Protein AF-A0A939H8Y7-F1 (afdb_monomer_lite)

Foldseek 3Di:
DDDDFPDLVVDDWKKKWFQAPVRDIDIDTQDCVQDSDQVSRQVRRVVVNVVDVVPGHTAKMKIWGDDRVQQWIWIWIQGPVGQTEIEIEHDDPDDQPDWPQVPWDQDPSYIYIYGDDPDD

Radius of gyration: 15.48 Å; chains: 1; bounding box: 32×35×46 Å

Secondary structure (DSSP, 8-state):
--PPP--TTS-PPPEEEEEETTS-EEEEE--TTT-S-HHHHHHHHHHHHHHHHHHS-EEEEEEEEEETTTTEEEEEEEETT---EEEEEEPPSS--S-B-GGG-EEETTEEE-PBP----

pLDDT: mean 70.95, std 14.92, range [36.0, 91.38]

Structure (mmCIF, N/CA/C/O backbone):
data_AF-A0A939H8Y7-F1
#
_entry.id   AF-A0A939H8Y7-F1
#
loop_
_atom_site.group_PDB
_atom_site.id
_atom_site.type_symbol
_atom_site.label_atom_id
_atom_site.label_alt_id
_atom_site.label_comp_id
_atom_site.label_asym_id
_atom_site.label_entity_id
_atom_site.label_seq_id
_atom_site.pdbx_PDB_ins_code
_atom_site.Cartn_x
_atom_site.Cartn_y
_atom_site.Cartn_z
_atom_site.occupancy
_atom_site.B_iso_or_equiv
_atom_site.auth_seq_id
_atom_site.auth_comp_id
_atom_site.auth_asym_id
_atom_site.auth_atom_id
_atom_site.pdbx_PDB_model_num
ATOM 1 N N . MET A 1 1 ? 8.560 -12.078 -26.092 1.00 41.47 1 MET A N 1
ATOM 2 C CA . MET A 1 1 ? 7.756 -11.252 -25.168 1.00 41.47 1 MET A CA 1
ATOM 3 C C . MET A 1 1 ? 8.710 -10.368 -24.385 1.00 41.47 1 MET A C 1
ATOM 5 O O . MET A 1 1 ? 9.455 -10.889 -23.566 1.00 41.47 1 MET A O 1
ATOM 9 N N . SER A 1 2 ? 8.772 -9.074 -24.694 1.00 36.00 2 SER A N 1
ATOM 10 C CA . SER A 1 2 ? 9.571 -8.111 -23.929 1.00 36.00 2 SER A CA 1
ATOM 11 C C . SER A 1 2 ? 8.816 -7.747 -22.649 1.00 36.00 2 SER A C 1
ATOM 13 O O . SER A 1 2 ? 7.744 -7.152 -22.726 1.00 36.00 2 SER A O 1
ATOM 15 N N . ARG A 1 3 ? 9.343 -8.128 -21.479 1.00 41.47 3 ARG A N 1
ATOM 16 C CA . ARG A 1 3 ? 8.872 -7.604 -20.188 1.00 41.47 3 ARG A CA 1
ATOM 17 C C . ARG A 1 3 ? 9.184 -6.105 -20.148 1.00 41.47 3 ARG A C 1
ATOM 19 O O . ARG A 1 3 ? 10.335 -5.737 -20.372 1.00 41.47 3 ARG A O 1
ATOM 26 N N . ILE A 1 4 ? 8.189 -5.253 -19.902 1.00 49.16 4 ILE A N 1
ATOM 27 C CA . ILE A 1 4 ? 8.450 -3.851 -19.556 1.00 49.16 4 ILE A CA 1
ATOM 28 C C . ILE A 1 4 ? 8.844 -3.825 -18.085 1.00 49.16 4 ILE A C 1
ATOM 30 O O . ILE A 1 4 ? 8.142 -4.399 -17.256 1.00 49.16 4 ILE A O 1
ATOM 34 N N . MET A 1 5 ? 9.976 -3.188 -17.788 1.00 53.19 5 MET A N 1
ATOM 35 C CA . MET A 1 5 ? 10.349 -2.887 -16.414 1.00 53.19 5 MET A CA 1
ATOM 36 C C . MET A 1 5 ? 9.689 -1.581 -15.988 1.00 53.19 5 MET A C 1
ATOM 38 O O . MET A 1 5 ? 9.676 -0.620 -16.762 1.00 53.19 5 MET A O 1
ATOM 42 N N . LEU A 1 6 ? 9.152 -1.532 -14.771 1.00 51.06 6 LEU A N 1
ATOM 43 C CA . LEU A 1 6 ? 8.843 -0.256 -14.140 1.00 51.06 6 LEU A CA 1
ATOM 44 C C . LEU A 1 6 ? 10.194 0.454 -13.966 1.00 51.06 6 LEU A C 1
ATOM 46 O O . LEU A 1 6 ? 11.056 -0.018 -13.235 1.00 51.06 6 LEU A O 1
ATOM 50 N N . GLN A 1 7 ? 10.424 1.519 -14.727 1.00 53.59 7 GLN A N 1
ATOM 51 C CA . GLN A 1 7 ? 11.658 2.298 -14.653 1.00 53.59 7 GLN A CA 1
ATOM 52 C C . GLN A 1 7 ? 11.452 3.445 -13.668 1.00 53.59 7 GLN A C 1
ATOM 54 O O . GLN A 1 7 ? 10.354 3.991 -13.616 1.00 53.59 7 GLN A O 1
ATOM 59 N N . GLU A 1 8 ? 12.496 3.850 -12.945 1.00 56.69 8 GLU A N 1
ATOM 60 C CA . GLU A 1 8 ? 12.449 4.967 -11.980 1.00 56.69 8 GLU A CA 1
ATOM 61 C C . GLU A 1 8 ? 11.879 6.267 -12.586 1.00 56.69 8 GLU A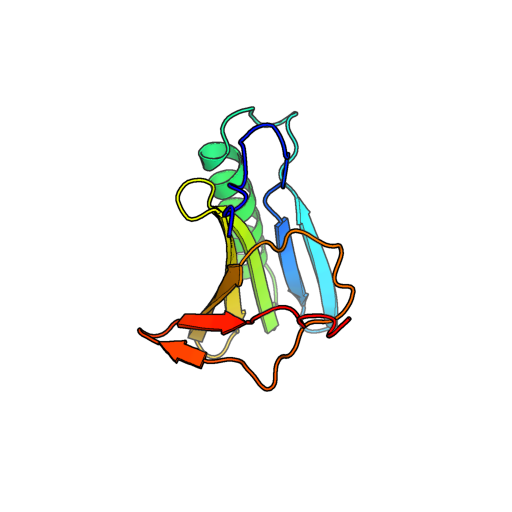 C 1
ATOM 63 O O . GLU A 1 8 ? 11.260 7.066 -11.892 1.00 56.69 8 GLU A O 1
ATOM 68 N N . ASN A 1 9 ? 12.006 6.441 -13.907 1.00 54.91 9 ASN A N 1
ATOM 69 C CA . ASN A 1 9 ? 11.488 7.591 -14.654 1.00 54.91 9 ASN A CA 1
ATOM 70 C C . ASN A 1 9 ? 9.955 7.573 -14.849 1.00 54.91 9 ASN A C 1
ATOM 72 O O . ASN A 1 9 ? 9.366 8.594 -15.206 1.00 54.91 9 ASN A O 1
ATOM 76 N N . ASN A 1 10 ? 9.299 6.425 -14.641 1.00 57.47 10 ASN A N 1
ATOM 77 C CA . ASN A 1 10 ? 7.844 6.288 -14.619 1.00 57.47 10 ASN A CA 1
ATOM 78 C C . ASN A 1 10 ? 7.369 6.522 -13.181 1.00 57.47 10 ASN A C 1
ATOM 80 O O . ASN A 1 10 ? 7.106 5.574 -12.445 1.00 57.47 10 ASN A O 1
ATOM 84 N N . TYR A 1 11 ? 7.312 7.791 -12.774 1.00 63.47 11 TYR A N 1
ATOM 85 C CA . TYR A 1 11 ? 7.016 8.185 -11.398 1.00 63.47 11 TYR A CA 1
ATOM 86 C C . TYR A 1 11 ? 5.636 7.695 -10.937 1.00 63.47 11 TYR A C 1
ATOM 88 O O . TYR A 1 11 ? 4.605 8.299 -11.237 1.00 63.47 11 TYR A O 1
ATOM 96 N N . VAL A 1 12 ? 5.626 6.614 -10.159 1.00 72.50 12 VAL A N 1
ATOM 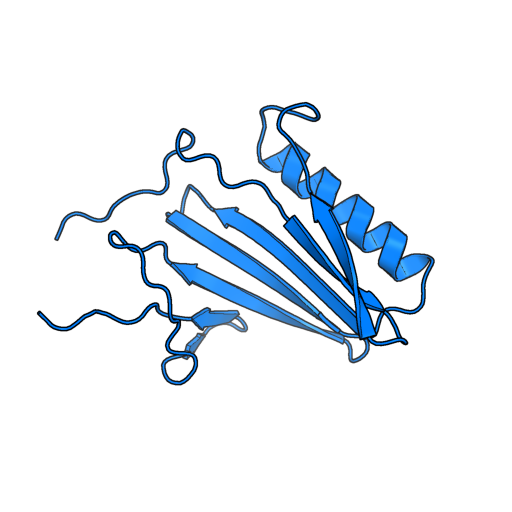97 C CA . VAL A 1 12 ? 4.477 6.188 -9.357 1.00 72.50 12 VAL A CA 1
ATOM 98 C C . VAL A 1 12 ? 4.743 6.643 -7.927 1.00 72.50 12 VAL A C 1
ATOM 100 O O . VAL A 1 12 ? 5.721 6.230 -7.308 1.00 72.50 12 VAL A O 1
ATOM 103 N N . LEU A 1 13 ? 3.899 7.526 -7.399 1.00 81.56 13 LEU A N 1
ATOM 104 C CA . LEU A 1 13 ? 4.050 8.018 -6.031 1.00 81.56 13 LEU A CA 1
ATOM 105 C C . LEU A 1 13 ? 3.418 7.036 -5.035 1.00 81.56 13 LEU A C 1
ATOM 107 O O . LEU A 1 13 ? 2.350 6.492 -5.330 1.00 81.56 13 LEU A O 1
ATOM 111 N N . PRO A 1 14 ? 4.026 6.822 -3.855 1.00 87.06 14 PRO A N 1
ATOM 112 C CA . PRO A 1 14 ? 3.375 6.102 -2.772 1.00 87.06 14 PRO A CA 1
ATOM 113 C C . PRO A 1 14 ? 2.094 6.816 -2.322 1.00 87.06 14 PRO A C 1
ATOM 115 O O . PRO A 1 14 ? 2.065 8.043 -2.177 1.00 87.06 14 PRO A O 1
ATOM 118 N N . ILE A 1 15 ? 1.035 6.043 -2.081 1.00 89.94 15 ILE A N 1
ATOM 119 C CA . ILE A 1 15 ? -0.280 6.541 -1.663 1.00 89.94 15 ILE A CA 1
ATOM 120 C C . ILE A 1 15 ? -0.792 5.694 -0.501 1.00 89.94 15 ILE A C 1
ATOM 122 O O . ILE A 1 15 ? -0.797 4.469 -0.565 1.00 89.94 15 ILE A O 1
ATOM 126 N N . GLY A 1 16 ? -1.272 6.356 0.543 1.00 89.75 16 GLY A N 1
ATOM 127 C CA . GLY A 1 16 ? -2.050 5.788 1.630 1.00 89.75 16 GLY A CA 1
ATOM 128 C C . GLY A 1 16 ? -3.520 6.172 1.484 1.00 89.75 16 GLY A C 1
ATOM 129 O O . GLY A 1 16 ? -3.837 7.337 1.250 1.00 89.75 16 GLY A O 1
ATOM 130 N N . LEU A 1 17 ? -4.422 5.212 1.639 1.00 91.38 17 LEU A N 1
ATOM 131 C CA . LEU A 1 17 ? -5.866 5.413 1.700 1.00 91.38 17 LEU A CA 1
ATOM 132 C C . LEU A 1 17 ? -6.367 4.901 3.043 1.00 91.38 17 LEU A C 1
ATOM 134 O O . LEU A 1 17 ? -5.991 3.814 3.467 1.00 91.38 17 LEU A O 1
ATOM 138 N N . LEU A 1 18 ? -7.231 5.656 3.706 1.00 89.25 18 LEU A N 1
ATOM 139 C CA . LEU A 1 18 ? -7.869 5.235 4.945 1.00 89.25 18 LEU A CA 1
ATOM 140 C C . LEU A 1 18 ? -9.377 5.423 4.839 1.00 89.25 18 LEU A C 1
ATOM 142 O O . LEU A 1 18 ? -9.834 6.406 4.263 1.00 89.25 18 LEU A O 1
ATOM 146 N N . ILE A 1 19 ? -10.143 4.504 5.423 1.00 89.56 19 ILE A N 1
ATOM 147 C CA . ILE A 1 19 ? -11.599 4.618 5.545 1.00 89.56 19 ILE A CA 1
ATOM 148 C C . ILE A 1 19 ? -11.933 4.733 7.026 1.00 89.56 19 ILE A C 1
ATOM 150 O O . ILE A 1 19 ? -11.647 3.826 7.815 1.00 89.56 19 ILE A O 1
ATOM 154 N N . ASN A 1 20 ? -12.515 5.863 7.418 1.00 88.75 20 ASN A N 1
ATOM 155 C CA . ASN A 1 20 ? -12.889 6.100 8.805 1.00 88.75 20 ASN A CA 1
ATOM 156 C C . ASN A 1 20 ? -14.203 5.382 9.179 1.00 88.75 20 ASN A C 1
ATOM 158 O O . ASN A 1 20 ? -14.879 4.774 8.348 1.00 88.75 20 ASN A O 1
ATOM 162 N N . SER A 1 21 ? -14.586 5.451 10.453 1.00 85.62 21 SER A N 1
ATOM 163 C CA . SER A 1 21 ? -15.826 4.831 10.945 1.00 85.62 21 SER A CA 1
ATOM 164 C C . SER A 1 21 ? -17.123 5.366 10.310 1.00 85.62 21 SER A C 1
ATOM 166 O O . SER A 1 21 ? -18.131 4.659 10.310 1.00 85.62 21 SER A O 1
ATOM 168 N N . GLU A 1 22 ? -17.078 6.548 9.698 1.00 90.12 22 GLU A N 1
ATOM 169 C CA . GLU A 1 22 ? -18.178 7.207 8.982 1.00 90.12 22 GLU A CA 1
ATOM 170 C C . GLU A 1 22 ? -18.136 6.950 7.462 1.00 90.12 22 GLU A C 1
ATOM 172 O O . GLU A 1 22 ? -18.818 7.631 6.700 1.00 90.12 22 GLU A O 1
ATOM 177 N N . ASP A 1 23 ? -17.315 5.994 7.009 1.00 85.25 23 ASP A N 1
ATOM 178 C CA . ASP A 1 23 ? -17.112 5.641 5.595 1.00 85.25 23 ASP A CA 1
ATOM 179 C C . ASP A 1 23 ? -16.513 6.772 4.738 1.00 85.25 23 ASP A C 1
ATOM 181 O O . ASP A 1 23 ? -16.572 6.756 3.507 1.00 85.25 23 ASP A O 1
ATOM 185 N N . LYS A 1 24 ? -15.866 7.748 5.382 1.00 89.19 24 LYS A N 1
ATOM 186 C CA . LYS A 1 24 ? -15.122 8.809 4.705 1.00 89.19 24 LYS A CA 1
ATOM 187 C C . LYS A 1 24 ? -13.710 8.340 4.368 1.00 89.19 24 LYS A C 1
ATOM 189 O O . LYS A 1 24 ? -13.000 7.803 5.221 1.00 89.19 24 LYS A O 1
ATOM 194 N N . VAL A 1 25 ? -13.301 8.618 3.132 1.00 89.06 25 VAL A N 1
ATOM 195 C CA . VAL A 1 25 ? -11.949 8.347 2.638 1.00 89.06 25 VAL A CA 1
ATOM 196 C C . VAL A 1 25 ? -11.010 9.498 2.990 1.00 89.06 25 VAL A C 1
ATOM 198 O O . VAL A 1 25 ? -11.301 10.663 2.709 1.00 89.06 25 VAL A O 1
ATOM 201 N N . GLU A 1 26 ? -9.859 9.159 3.556 1.00 89.81 26 GLU A N 1
ATOM 202 C CA . GLU A 1 26 ? -8.714 10.048 3.720 1.00 89.81 26 GLU A CA 1
ATOM 203 C C . GLU A 1 26 ? -7.532 9.538 2.901 1.00 89.81 26 GLU A C 1
ATOM 205 O O . GLU A 1 26 ? -7.337 8.332 2.759 1.00 89.81 26 GLU A O 1
ATOM 210 N N . ILE A 1 27 ? -6.745 10.466 2.358 1.00 88.62 27 ILE A N 1
ATOM 211 C CA . ILE A 1 27 ? -5.627 10.154 1.469 1.00 88.62 27 ILE A CA 1
ATOM 212 C C . ILE A 1 27 ? -4.353 10.774 2.043 1.00 88.62 27 ILE A C 1
ATOM 214 O O . ILE A 1 27 ? -4.344 11.943 2.427 1.00 88.62 27 ILE A O 1
ATOM 218 N N . VAL A 1 28 ? -3.281 9.988 2.080 1.00 87.94 28 VAL A N 1
ATOM 219 C CA . VAL A 1 28 ? -1.914 10.421 2.380 1.00 87.94 28 VAL A CA 1
ATOM 220 C C . VAL A 1 28 ? -1.095 10.199 1.115 1.00 87.94 28 VAL A C 1
ATOM 222 O O . VAL A 1 28 ? -1.021 9.079 0.628 1.00 87.94 28 VAL A O 1
ATOM 225 N N . ILE A 1 29 ? -0.504 11.244 0.545 1.00 85.94 29 ILE A N 1
ATOM 226 C CA . ILE A 1 29 ? 0.311 11.137 -0.674 1.00 85.94 29 ILE A CA 1
ATOM 227 C C . ILE A 1 29 ? 1.686 11.699 -0.352 1.00 85.94 29 ILE A C 1
ATOM 229 O O . ILE A 1 29 ? 1.773 12.798 0.194 1.00 85.94 29 ILE A O 1
ATOM 233 N N . ALA A 1 30 ? 2.745 10.976 -0.711 1.00 83.00 30 ALA A N 1
ATOM 234 C CA . ALA A 1 30 ? 4.087 11.539 -0.701 1.00 83.00 30 ALA A CA 1
ATOM 235 C C . ALA A 1 30 ? 4.413 12.113 -2.085 1.00 83.00 30 ALA A C 1
ATOM 237 O O . ALA A 1 30 ? 4.250 11.435 -3.098 1.00 83.00 30 ALA A O 1
ATOM 238 N N . THR A 1 31 ? 4.845 13.371 -2.135 1.00 79.38 31 THR A N 1
ATOM 239 C CA . THR A 1 31 ? 5.233 14.062 -3.373 1.00 79.38 31 THR A CA 1
ATOM 240 C C . THR A 1 31 ? 6.752 14.196 -3.455 1.00 79.38 31 THR A C 1
ATOM 242 O O . THR A 1 31 ? 7.447 14.110 -2.446 1.00 79.38 31 THR A O 1
ATOM 245 N N . LEU A 1 32 ? 7.273 14.475 -4.653 1.00 75.44 32 LEU A N 1
ATOM 246 C CA . LEU A 1 32 ? 8.708 14.714 -4.875 1.00 75.44 32 LEU A CA 1
ATOM 247 C C . LEU A 1 32 ? 9.253 15.957 -4.147 1.00 75.44 32 LEU A C 1
ATOM 249 O O . LEU A 1 32 ? 10.460 16.159 -4.099 1.00 75.44 32 LEU A O 1
ATOM 253 N N . GLU A 1 33 ? 8.384 16.793 -3.570 1.00 76.69 33 GLU A N 1
ATOM 254 C CA . GLU A 1 33 ? 8.799 17.900 -2.698 1.00 76.69 33 GLU A CA 1
ATOM 255 C C . GLU A 1 33 ? 9.353 17.400 -1.354 1.00 76.69 33 GLU A C 1
ATOM 257 O O . GLU A 1 33 ? 10.065 18.134 -0.673 1.00 76.69 33 GLU A O 1
ATOM 262 N N . ILE A 1 34 ? 9.027 16.160 -0.973 1.00 76.56 34 ILE A N 1
ATOM 263 C CA . ILE A 1 34 ? 9.476 15.524 0.270 1.00 76.56 34 ILE A CA 1
ATOM 264 C C . ILE A 1 34 ? 10.855 14.891 0.076 1.00 76.56 34 ILE A C 1
ATOM 266 O O . ILE A 1 34 ? 11.732 15.070 0.917 1.00 76.56 34 ILE A O 1
ATOM 270 N N . SER A 1 35 ? 11.031 14.134 -1.009 1.00 79.50 35 SER A N 1
ATOM 271 C CA . SER A 1 35 ? 12.275 13.444 -1.356 1.00 79.50 35 SER A CA 1
ATOM 272 C C . SER A 1 35 ? 12.237 12.953 -2.807 1.00 79.50 35 SER A C 1
ATOM 274 O O . SER A 1 35 ? 11.164 12.709 -3.362 1.00 79.50 35 SER A O 1
ATOM 276 N N . ASP A 1 36 ? 13.406 12.767 -3.414 1.00 78.50 36 ASP A N 1
ATOM 277 C CA . ASP A 1 36 ? 13.576 12.044 -4.677 1.00 78.50 36 ASP A CA 1
ATOM 278 C C . ASP A 1 36 ? 13.793 10.531 -4.472 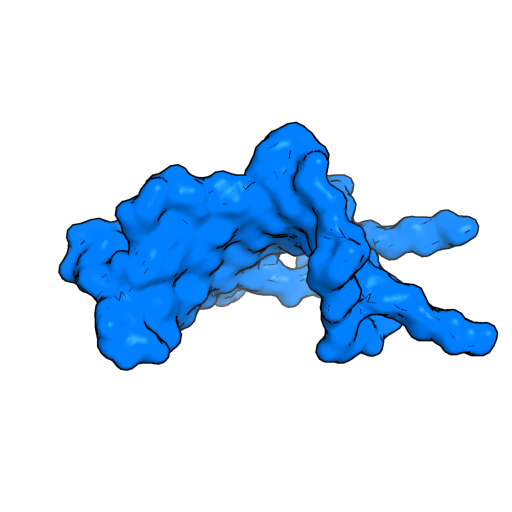1.00 78.50 36 ASP A C 1
ATOM 280 O O . ASP A 1 36 ? 13.717 9.758 -5.428 1.00 78.50 36 ASP A O 1
ATOM 284 N N . GLN A 1 37 ? 13.997 10.084 -3.230 1.00 82.75 37 GLN A N 1
ATOM 285 C CA . GLN A 1 37 ? 14.195 8.680 -2.886 1.00 82.75 37 GLN A CA 1
ATOM 286 C C . GLN A 1 37 ? 12.868 7.996 -2.563 1.00 82.75 37 GLN A C 1
ATOM 288 O O . GLN A 1 37 ? 12.191 8.323 -1.586 1.00 82.75 37 GLN A O 1
ATOM 293 N N . ILE A 1 38 ? 12.527 6.958 -3.332 1.00 81.56 38 ILE A N 1
ATOM 294 C CA . ILE A 1 38 ? 11.264 6.230 -3.155 1.00 81.56 38 ILE A CA 1
ATOM 295 C C . ILE A 1 38 ? 11.093 5.665 -1.741 1.00 81.56 38 ILE A C 1
ATOM 297 O O . ILE A 1 38 ? 9.995 5.717 -1.194 1.00 81.56 38 ILE A O 1
ATOM 301 N N . GLN A 1 39 ? 12.173 5.188 -1.115 1.00 82.88 39 GLN A N 1
ATOM 302 C CA . GLN A 1 39 ? 12.122 4.640 0.240 1.00 82.88 39 GLN A CA 1
ATOM 303 C C . GLN A 1 39 ? 11.712 5.698 1.272 1.00 82.88 39 GLN A C 1
ATOM 305 O O . GLN A 1 39 ? 10.948 5.404 2.189 1.00 82.88 39 GLN A O 1
ATOM 310 N N . GLU A 1 40 ? 12.180 6.936 1.120 1.00 84.75 40 GLU A N 1
ATOM 311 C CA . GLU A 1 40 ? 11.810 8.036 2.013 1.00 84.75 40 GLU A CA 1
ATOM 312 C C . GLU A 1 40 ? 10.346 8.443 1.809 1.00 84.75 40 GLU A C 1
ATOM 314 O O . GLU A 1 40 ? 9.626 8.667 2.783 1.00 84.75 40 GLU A O 1
ATOM 319 N N . LEU A 1 41 ? 9.869 8.441 0.560 1.00 85.88 41 LEU A N 1
ATOM 320 C CA . LEU A 1 41 ? 8.459 8.677 0.233 1.00 85.88 41 LEU A CA 1
ATOM 321 C C . LEU A 1 41 ? 7.543 7.585 0.810 1.00 85.88 41 LEU A C 1
ATOM 323 O O . LEU A 1 41 ? 6.494 7.889 1.379 1.00 85.88 41 LEU A O 1
ATOM 327 N N . VAL A 1 42 ? 7.949 6.317 0.708 1.00 85.81 42 VAL A N 1
ATOM 328 C CA . VAL A 1 42 ? 7.254 5.165 1.307 1.00 85.81 42 VAL A CA 1
ATOM 329 C C . VAL A 1 42 ? 7.183 5.328 2.825 1.00 85.81 42 VAL A C 1
ATOM 331 O O . VAL A 1 42 ? 6.092 5.272 3.392 1.00 85.81 42 VAL A O 1
ATOM 334 N N . ASN A 1 43 ? 8.311 5.616 3.479 1.00 85.94 43 ASN A N 1
ATOM 335 C CA . ASN A 1 43 ? 8.363 5.823 4.927 1.00 85.94 43 ASN A CA 1
ATOM 336 C C . ASN A 1 43 ? 7.469 6.991 5.375 1.00 85.94 43 ASN A C 1
ATOM 338 O O . ASN A 1 43 ? 6.819 6.906 6.420 1.00 85.94 43 ASN A O 1
ATOM 342 N N . HIS A 1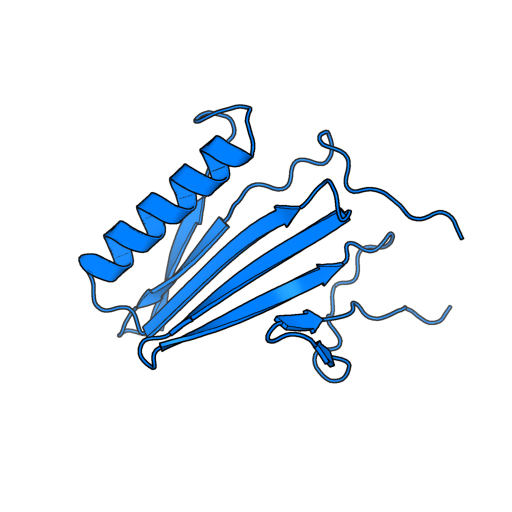 44 ? 7.403 8.069 4.585 1.00 87.62 44 HIS A N 1
ATOM 343 C CA . HIS A 1 44 ? 6.530 9.208 4.861 1.00 87.62 44 HIS A CA 1
ATOM 344 C C . HIS A 1 44 ? 5.051 8.801 4.853 1.00 87.62 44 HIS A C 1
ATOM 346 O O . HIS A 1 44 ? 4.331 9.075 5.815 1.00 87.62 44 HIS A O 1
ATOM 352 N N . VAL A 1 45 ? 4.602 8.099 3.804 1.00 87.75 45 VAL A N 1
ATOM 353 C CA . VAL A 1 45 ? 3.217 7.609 3.725 1.00 87.75 45 VAL A CA 1
ATOM 354 C C . VAL A 1 45 ? 2.914 6.642 4.862 1.00 87.75 45 VAL A C 1
ATOM 356 O O . VAL A 1 45 ? 1.888 6.791 5.522 1.00 87.75 45 VAL A O 1
ATOM 359 N N . GLN A 1 46 ? 3.810 5.691 5.133 1.00 87.38 46 GLN A N 1
ATOM 360 C CA . GLN A 1 46 ? 3.632 4.718 6.208 1.00 87.38 46 GLN A CA 1
ATOM 361 C C . GLN A 1 46 ? 3.474 5.403 7.568 1.00 87.38 46 GLN A C 1
ATOM 363 O O . GLN A 1 46 ? 2.568 5.061 8.331 1.00 87.38 46 GLN A O 1
ATOM 368 N N . THR A 1 47 ? 4.316 6.396 7.857 1.00 86.19 47 THR A N 1
ATOM 369 C CA . THR A 1 47 ? 4.245 7.177 9.098 1.00 86.19 47 THR A CA 1
ATOM 370 C C . THR A 1 47 ? 2.912 7.918 9.191 1.00 86.19 47 THR A C 1
ATOM 372 O O . THR A 1 47 ? 2.198 7.755 10.178 1.00 86.19 47 THR A O 1
ATOM 375 N N . GLY A 1 48 ? 2.509 8.640 8.140 1.00 85.81 48 GLY A N 1
ATOM 376 C CA . GLY A 1 48 ? 1.251 9.393 8.135 1.00 85.81 48 GLY A CA 1
ATOM 377 C C . GLY A 1 48 ? 0.001 8.512 8.254 1.00 85.81 48 GLY A C 1
ATOM 378 O O . GLY A 1 48 ? -0.945 8.871 8.957 1.00 85.81 48 GLY A O 1
ATOM 379 N N . VAL A 1 49 ? -0.011 7.339 7.610 1.00 86.38 49 VAL A N 1
ATOM 380 C CA . VAL A 1 49 ? -1.091 6.347 7.763 1.00 86.38 49 VAL A CA 1
ATOM 381 C C . VAL A 1 49 ? -1.122 5.823 9.198 1.00 86.38 49 VAL A C 1
ATOM 383 O O . VAL A 1 49 ? -2.183 5.821 9.818 1.00 86.38 49 VAL A O 1
ATOM 386 N N . THR A 1 50 ? 0.032 5.444 9.752 1.00 84.06 50 THR A N 1
ATOM 387 C CA . THR A 1 50 ? 0.150 4.906 11.117 1.00 84.06 50 THR A CA 1
ATOM 388 C C . THR A 1 50 ? -0.319 5.914 12.164 1.00 84.06 50 THR A C 1
ATOM 390 O O . THR A 1 50 ? -1.100 5.575 13.051 1.00 84.06 50 THR A O 1
ATOM 393 N N . GLU A 1 51 ? 0.110 7.171 12.058 1.00 84.56 51 GLU A N 1
ATOM 394 C CA . GLU A 1 51 ? -0.313 8.244 12.961 1.00 84.56 51 GLU A CA 1
ATOM 395 C C . GLU A 1 51 ? -1.826 8.456 12.918 1.00 84.56 51 GLU A C 1
ATOM 397 O O . GLU A 1 51 ? -2.465 8.550 13.968 1.00 84.56 51 GLU A O 1
ATOM 402 N N . LYS A 1 52 ? -2.424 8.474 11.721 1.00 85.81 52 LYS A N 1
ATOM 403 C CA . LYS A 1 52 ? -3.878 8.592 11.564 1.00 85.81 52 LYS A CA 1
ATOM 404 C C . LYS A 1 52 ? -4.605 7.405 12.180 1.00 85.81 52 LYS A C 1
ATOM 406 O O . LYS A 1 52 ? -5.505 7.614 12.988 1.00 85.81 52 LYS A O 1
ATOM 411 N N . VAL A 1 53 ? -4.192 6.177 11.868 1.00 81.75 53 VAL A N 1
ATOM 412 C CA . VAL A 1 53 ? -4.784 4.961 12.449 1.00 81.75 53 VAL A CA 1
ATOM 413 C C . VAL A 1 53 ? -4.724 4.993 13.977 1.00 81.75 53 VAL A C 1
ATOM 415 O O . VAL A 1 53 ? -5.724 4.710 14.627 1.00 81.75 53 VAL A O 1
ATOM 418 N N . ASN A 1 54 ? -3.595 5.407 14.555 1.00 79.38 54 ASN A N 1
ATOM 419 C CA . ASN A 1 54 ? -3.411 5.452 16.007 1.00 79.38 54 ASN A CA 1
ATOM 420 C C . ASN A 1 54 ? -4.195 6.573 16.706 1.00 79.38 54 ASN A C 1
ATOM 422 O O . ASN A 1 54 ? -4.468 6.475 17.901 1.00 79.38 54 ASN A O 1
ATOM 426 N N . THR A 1 55 ? -4.520 7.657 15.998 1.00 81.94 55 THR A N 1
ATOM 427 C CA . THR A 1 55 ? -5.176 8.844 16.576 1.00 81.94 55 THR A CA 1
ATOM 428 C C . THR A 1 55 ? -6.663 8.951 16.240 1.00 81.94 55 THR A C 1
ATOM 430 O O . THR A 1 55 ? -7.368 9.750 16.858 1.00 81.94 55 THR A O 1
ATOM 433 N N . GLY A 1 56 ? -7.158 8.157 15.288 1.00 76.12 56 GLY A N 1
ATOM 434 C CA . GLY A 1 56 ? -8.537 8.191 14.809 1.00 76.12 56 GLY A CA 1
ATOM 435 C C . GLY A 1 56 ? -9.260 6.846 14.886 1.00 76.12 56 GLY A C 1
ATOM 436 O O . GLY A 1 56 ? -8.701 5.817 15.245 1.00 76.12 56 GLY A O 1
ATOM 437 N N . CYS A 1 57 ? -10.545 6.855 14.525 1.00 79.94 57 CYS A N 1
ATOM 438 C CA . CYS A 1 57 ? -11.352 5.641 14.377 1.00 79.94 57 CYS A CA 1
ATOM 439 C C . CYS A 1 57 ? -11.400 5.232 12.899 1.00 79.94 57 CYS A C 1
ATOM 441 O O . CYS A 1 57 ? -12.261 5.706 12.150 1.00 79.94 57 CYS A O 1
ATOM 443 N N . PHE A 1 58 ? -10.479 4.357 12.487 1.00 82.56 58 PHE A N 1
ATOM 444 C CA . PHE A 1 58 ? -10.392 3.828 11.124 1.00 82.56 58 PHE A CA 1
ATOM 445 C C . PHE A 1 58 ? -10.831 2.362 11.052 1.00 82.56 58 PHE A C 1
ATOM 447 O O . PHE A 1 58 ? -10.501 1.559 11.920 1.00 82.56 58 PHE A O 1
ATOM 454 N N . LYS A 1 59 ? -11.608 2.025 10.015 1.00 82.19 59 LYS A N 1
ATOM 455 C CA . LYS A 1 59 ? -12.085 0.660 9.733 1.00 82.19 59 LYS A CA 1
ATOM 456 C C . LYS A 1 59 ? -11.051 -0.134 8.933 1.00 82.19 59 LYS A C 1
ATOM 458 O O . LYS A 1 59 ? -10.887 -1.334 9.152 1.00 82.19 59 LYS A O 1
ATOM 463 N N . ALA A 1 60 ? -10.385 0.546 8.002 1.00 83.62 60 ALA A N 1
ATOM 464 C CA . ALA A 1 60 ? -9.395 -0.032 7.107 1.00 83.62 60 ALA A CA 1
ATOM 465 C C . ALA A 1 60 ? -8.394 1.020 6.619 1.00 83.62 60 ALA A C 1
ATOM 467 O O . ALA A 1 60 ? -8.717 2.210 6.524 1.00 83.62 60 ALA A O 1
ATOM 468 N N . SER A 1 61 ? -7.203 0.556 6.263 1.00 85.25 61 SER A N 1
ATOM 469 C CA . SER A 1 61 ? -6.157 1.314 5.591 1.00 85.25 61 SER A CA 1
ATOM 470 C C . SER A 1 61 ? -5.594 0.509 4.418 1.00 85.25 61 SER A C 1
ATOM 472 O O . SER A 1 61 ? -5.660 -0.717 4.360 1.00 85.25 61 SER A O 1
ATOM 474 N N . CYS A 1 62 ? -5.062 1.226 3.441 1.00 87.75 62 CYS A N 1
ATOM 475 C CA . CYS A 1 62 ? -4.346 0.684 2.306 1.00 87.75 62 CYS A CA 1
ATOM 476 C C . CYS A 1 62 ? -3.111 1.546 2.074 1.00 87.75 62 CYS A C 1
ATOM 478 O O . CYS A 1 62 ? -3.200 2.769 2.141 1.00 87.75 62 CYS A O 1
ATOM 480 N N . MET A 1 63 ? -1.983 0.939 1.736 1.00 86.94 63 MET A N 1
ATOM 481 C CA . MET A 1 63 ? -0.796 1.650 1.282 1.00 86.94 63 MET A CA 1
ATOM 482 C C . MET A 1 63 ? -0.291 1.014 -0.003 1.00 86.94 63 MET A C 1
ATOM 484 O O . MET A 1 63 ? 0.012 -0.169 -0.012 1.00 86.94 63 MET A O 1
ATOM 488 N N . ALA A 1 64 ? -0.192 1.789 -1.076 1.00 87.12 64 ALA A N 1
ATOM 489 C CA . ALA A 1 64 ? 0.329 1.343 -2.358 1.00 87.12 64 ALA A CA 1
ATOM 490 C C . ALA A 1 64 ? 1.640 2.060 -2.689 1.00 87.12 64 ALA A C 1
ATOM 492 O O . ALA A 1 64 ? 1.740 3.273 -2.510 1.00 87.12 64 ALA A O 1
ATOM 493 N N . TYR A 1 65 ? 2.633 1.326 -3.184 1.00 84.38 65 TYR A N 1
ATOM 494 C CA . TYR A 1 65 ? 3.919 1.874 -3.610 1.00 84.38 65 TYR A CA 1
ATOM 495 C C . TYR A 1 65 ? 4.521 1.059 -4.765 1.00 84.38 65 TYR A C 1
ATOM 497 O O . TYR A 1 65 ? 4.199 -0.123 -4.922 1.00 84.38 65 TYR A O 1
ATOM 505 N N . PRO A 1 66 ? 5.373 1.671 -5.606 1.00 83.00 66 PRO A N 1
ATOM 506 C CA . PRO A 1 66 ? 6.058 0.944 -6.665 1.00 83.00 66 PRO A CA 1
ATOM 507 C C . PRO A 1 66 ? 7.184 0.066 -6.118 1.00 83.00 66 PRO A C 1
ATOM 509 O O . PRO A 1 66 ? 7.984 0.488 -5.286 1.00 83.00 66 PRO A O 1
ATOM 512 N N . ASP A 1 67 ? 7.282 -1.134 -6.669 1.00 81.69 67 ASP A N 1
ATOM 513 C CA . ASP A 1 67 ? 8.423 -2.029 -6.560 1.00 81.69 67 ASP A CA 1
ATOM 514 C C . ASP A 1 67 ? 9.090 -2.097 -7.939 1.00 81.69 67 ASP A C 1
ATOM 516 O O . ASP A 1 67 ? 8.660 -2.831 -8.835 1.00 81.69 67 ASP A O 1
ATOM 520 N N . TYR A 1 68 ? 10.108 -1.256 -8.132 1.00 76.44 68 TYR A N 1
ATOM 521 C CA . TYR A 1 68 ? 10.829 -1.150 -9.401 1.00 76.44 68 TYR A CA 1
ATOM 522 C C . TYR A 1 68 ? 11.652 -2.410 -9.705 1.00 76.44 68 TYR A C 1
ATOM 524 O O . TYR A 1 68 ? 11.744 -2.804 -10.868 1.00 76.44 68 TYR A O 1
ATOM 532 N N . GLU A 1 69 ? 12.178 -3.090 -8.678 1.00 76.31 69 GLU A N 1
ATOM 533 C CA . GLU A 1 69 ? 12.953 -4.328 -8.841 1.00 76.31 69 GLU A CA 1
ATOM 534 C C . GLU A 1 69 ? 12.095 -5.439 -9.451 1.00 76.31 69 GLU A C 1
ATOM 536 O O . GLU A 1 69 ? 12.520 -6.127 -10.382 1.00 76.31 69 GLU A O 1
ATOM 541 N N . ASN A 1 70 ? 10.853 -5.567 -8.978 1.00 72.81 70 ASN A N 1
ATOM 542 C CA . ASN A 1 70 ? 9.908 -6.569 -9.468 1.00 72.81 70 ASN A CA 1
ATOM 543 C C . ASN A 1 70 ? 8.956 -6.040 -10.547 1.00 72.81 70 ASN A C 1
ATOM 545 O O . ASN A 1 70 ? 8.135 -6.796 -11.070 1.00 72.81 70 ASN A O 1
ATOM 549 N N . SER A 1 71 ? 9.079 -4.762 -10.917 1.00 72.56 71 SER A N 1
ATOM 550 C CA . SER A 1 71 ? 8.212 -4.094 -11.893 1.00 72.56 71 SER A CA 1
ATOM 551 C C . SER A 1 71 ? 6.719 -4.231 -11.565 1.00 72.56 71 SER A C 1
ATOM 553 O O . SER A 1 71 ? 5.892 -4.558 -12.421 1.00 72.56 71 SER A O 1
ATOM 555 N N . ALA A 1 72 ? 6.382 -3.986 -10.301 1.00 72.38 72 ALA A N 1
ATOM 556 C CA . ALA A 1 72 ? 5.046 -4.161 -9.749 1.00 72.38 72 ALA A CA 1
ATOM 557 C C . ALA A 1 72 ? 4.621 -2.952 -8.909 1.00 72.38 72 ALA A C 1
ATOM 559 O O . ALA A 1 72 ? 5.432 -2.110 -8.532 1.00 72.38 72 ALA A O 1
ATOM 560 N N . VAL A 1 73 ? 3.331 -2.882 -8.592 1.00 78.94 73 VAL A N 1
ATOM 561 C CA . VAL A 1 73 ? 2.824 -2.067 -7.488 1.00 78.94 73 VAL A CA 1
ATOM 562 C C . VAL A 1 73 ? 2.468 -3.009 -6.349 1.00 78.94 73 VAL A C 1
ATOM 564 O O . VAL A 1 73 ? 1.720 -3.973 -6.535 1.00 78.94 73 VAL A O 1
ATOM 567 N N . VAL A 1 74 ? 3.011 -2.728 -5.171 1.00 80.44 74 VAL A N 1
ATOM 568 C CA . VAL A 1 74 ? 2.687 -3.437 -3.937 1.00 80.44 74 VAL A CA 1
ATOM 569 C C . VAL A 1 74 ? 1.639 -2.623 -3.201 1.00 80.44 74 VAL A C 1
ATOM 571 O O . VAL A 1 74 ? 1.857 -1.445 -2.934 1.00 80.44 74 VAL A O 1
ATOM 574 N N . ALA A 1 75 ? 0.508 -3.244 -2.883 1.00 81.94 75 ALA A N 1
ATOM 575 C CA . ALA A 1 75 ? -0.539 -2.672 -2.053 1.00 81.94 75 ALA A CA 1
ATOM 576 C C . ALA A 1 75 ? -0.670 -3.482 -0.757 1.00 81.94 75 ALA A C 1
ATOM 578 O O . ALA A 1 75 ? -0.885 -4.687 -0.782 1.00 81.94 75 ALA A O 1
ATOM 579 N N . LEU A 1 76 ? -0.533 -2.831 0.387 1.00 81.19 76 LEU A N 1
ATOM 580 C CA . LEU A 1 76 ? -0.722 -3.408 1.712 1.00 81.19 76 LEU A CA 1
ATOM 581 C C . LEU A 1 76 ? -2.103 -2.996 2.202 1.00 81.19 76 LEU A C 1
ATOM 583 O O . LEU A 1 76 ? -2.379 -1.803 2.269 1.00 81.19 76 LEU A O 1
ATOM 587 N N . LEU A 1 77 ? -2.968 -3.957 2.508 1.00 76.38 77 LEU A N 1
ATOM 588 C CA . LEU A 1 77 ? -4.314 -3.725 3.029 1.00 76.38 77 LEU A CA 1
ATOM 589 C C . LEU A 1 77 ? -4.355 -4.138 4.492 1.00 76.38 77 LEU A C 1
ATOM 591 O O . LEU A 1 77 ? -4.007 -5.273 4.790 1.00 76.38 77 LEU A O 1
ATOM 595 N N . GLU A 1 78 ? -4.836 -3.273 5.375 1.00 75.19 78 GLU A N 1
ATOM 596 C CA . GLU A 1 78 ? -5.041 -3.585 6.789 1.00 75.19 78 GLU A CA 1
ATOM 597 C C . GLU A 1 78 ? -6.455 -3.195 7.224 1.00 75.19 78 GLU A C 1
ATOM 599 O O . GLU A 1 78 ? -7.040 -2.226 6.737 1.00 75.19 78 GLU A O 1
ATOM 604 N N . ASN A 1 79 ? -7.031 -3.955 8.155 1.00 71.00 79 ASN A N 1
ATOM 605 C CA . ASN A 1 79 ? -8.318 -3.642 8.767 1.00 71.00 79 ASN A CA 1
ATOM 606 C C . ASN A 1 79 ? -8.282 -3.836 10.289 1.00 71.00 79 ASN A C 1
ATOM 608 O O . ASN A 1 79 ? -7.362 -4.443 10.839 1.00 71.00 79 ASN A O 1
ATOM 612 N N . ALA A 1 80 ? -9.318 -3.342 10.971 1.00 62.94 80 ALA A N 1
ATOM 613 C CA . ALA A 1 80 ? -9.452 -3.448 12.426 1.00 62.94 80 ALA A CA 1
ATOM 614 C C . ALA A 1 80 ? -9.553 -4.899 12.956 1.00 62.94 80 ALA A C 1
ATOM 616 O O . ALA A 1 80 ? -9.486 -5.117 14.164 1.00 62.94 80 ALA A O 1
ATOM 617 N N . GLU A 1 81 ? -9.695 -5.895 12.074 1.00 58.16 81 GLU A N 1
ATOM 618 C CA . GLU A 1 81 ? -9.749 -7.322 12.415 1.00 58.16 81 GLU A CA 1
ATOM 619 C C . GLU A 1 81 ? -8.373 -8.019 12.321 1.00 58.16 81 GLU A C 1
ATOM 621 O O . GLU A 1 81 ? -8.295 -9.238 12.461 1.00 58.16 81 GLU A O 1
ATOM 626 N N . ASN A 1 82 ? -7.281 -7.252 12.171 1.00 51.25 82 ASN A N 1
ATOM 627 C CA . ASN A 1 82 ? -5.875 -7.697 12.110 1.00 51.25 82 ASN A CA 1
ATOM 628 C C . ASN A 1 82 ? -5.458 -8.465 10.842 1.00 51.25 82 ASN A C 1
ATOM 630 O O . ASN A 1 82 ? -4.406 -9.107 10.835 1.00 51.25 82 ASN A O 1
ATOM 634 N N . TYR A 1 83 ? -6.225 -8.400 9.753 1.00 54.06 83 TYR A N 1
ATOM 635 C CA . TYR A 1 83 ? -5.818 -9.032 8.497 1.00 54.06 83 TYR A CA 1
ATOM 636 C C . TYR A 1 83 ? -5.017 -8.049 7.640 1.00 54.06 83 TYR A C 1
ATOM 638 O O . TYR A 1 83 ? -5.594 -7.224 6.934 1.00 54.06 83 TYR A O 1
ATOM 646 N N . CYS A 1 84 ? -3.684 -8.146 7.701 1.00 55.03 84 CYS A N 1
ATOM 647 C CA . CYS A 1 84 ? -2.808 -7.518 6.714 1.00 55.03 84 CYS A CA 1
ATOM 648 C C . CYS A 1 84 ? -2.743 -8.420 5.470 1.00 55.03 84 CYS A C 1
ATOM 650 O O . CYS A 1 84 ? -2.133 -9.490 5.510 1.00 55.03 84 CYS A O 1
ATOM 652 N N . ALA A 1 85 ? -3.400 -8.026 4.380 1.00 62.84 85 ALA A N 1
ATOM 653 C CA . ALA A 1 85 ? -3.299 -8.702 3.090 1.00 62.84 85 ALA A CA 1
ATOM 654 C C . ALA A 1 85 ? -2.348 -7.911 2.186 1.00 62.84 85 ALA A C 1
ATOM 656 O O . ALA A 1 85 ? -2.615 -6.763 1.834 1.00 62.84 85 ALA A O 1
ATOM 657 N N . THR A 1 86 ? -1.228 -8.516 1.790 1.00 65.94 86 THR A N 1
ATOM 658 C CA . THR A 1 86 ? -0.376 -7.948 0.738 1.00 65.94 86 THR A CA 1
ATOM 659 C C . THR A 1 86 ? -0.970 -8.298 -0.618 1.00 65.94 86 THR A C 1
ATOM 661 O O . THR A 1 86 ? -1.128 -9.473 -0.936 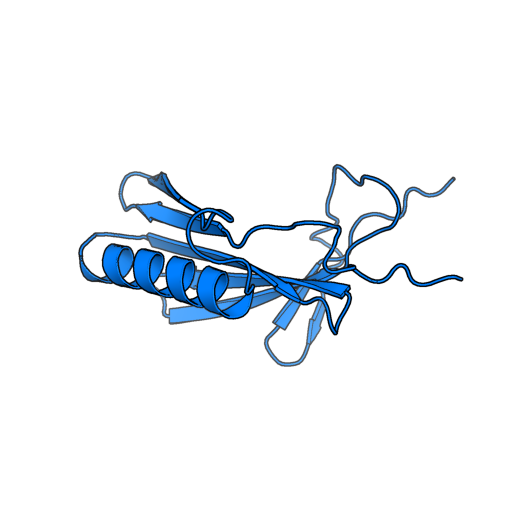1.00 65.94 86 THR A O 1
ATOM 664 N N . VAL A 1 87 ? -1.274 -7.294 -1.428 1.00 63.38 87 VAL A N 1
ATOM 665 C CA . VAL A 1 87 ? -1.734 -7.426 -2.807 1.00 63.38 87 VAL A CA 1
ATOM 666 C C . VAL A 1 87 ? -0.622 -6.993 -3.758 1.00 63.38 87 VAL A C 1
ATOM 668 O O . VAL A 1 87 ? -0.077 -5.900 -3.623 1.00 63.38 87 VAL A O 1
ATOM 671 N N . ILE A 1 88 ? -0.282 -7.830 -4.735 1.00 61.84 88 ILE A N 1
ATOM 672 C CA . ILE A 1 88 ? 0.703 -7.509 -5.776 1.00 61.84 88 ILE A CA 1
ATOM 673 C C . ILE A 1 88 ? -0.033 -7.323 -7.101 1.00 61.84 88 ILE A C 1
ATOM 675 O O . ILE A 1 88 ? -0.712 -8.236 -7.574 1.00 61.84 88 ILE A O 1
ATOM 679 N N . ILE A 1 89 ? 0.119 -6.142 -7.703 1.00 65.88 89 ILE A N 1
ATOM 680 C CA . ILE A 1 89 ? -0.472 -5.797 -8.999 1.00 65.88 89 ILE A CA 1
ATOM 681 C C . ILE A 1 89 ? 0.674 -5.627 -10.012 1.00 65.88 89 ILE A C 1
ATOM 683 O O . ILE A 1 89 ? 1.436 -4.659 -9.914 1.00 65.88 89 ILE A O 1
ATOM 687 N N . PRO A 1 90 ? 0.847 -6.549 -10.976 1.00 58.34 90 PRO A N 1
ATOM 688 C CA . PRO A 1 90 ? 1.864 -6.417 -12.007 1.00 58.34 90 PRO A CA 1
ATOM 689 C C . PRO A 1 90 ? 1.485 -5.299 -12.984 1.00 58.34 90 PRO A C 1
ATOM 691 O O . PRO A 1 90 ? 0.328 -5.163 -13.389 1.00 58.34 90 PRO A O 1
ATOM 694 N N . VAL A 1 91 ? 2.475 -4.506 -13.393 1.00 58.28 91 VAL A N 1
ATOM 695 C CA . VAL A 1 91 ? 2.271 -3.420 -14.358 1.00 58.28 91 VAL A CA 1
ATOM 696 C C . VAL A 1 91 ? 2.178 -4.007 -15.766 1.00 58.28 91 VAL A C 1
ATOM 698 O O . VAL A 1 91 ? 3.066 -4.739 -16.204 1.00 58.28 91 VAL A O 1
ATOM 701 N N . VAL A 1 92 ? 1.103 -3.686 -16.492 1.00 55.25 92 VAL A N 1
ATOM 702 C CA . VAL A 1 92 ? 0.911 -4.105 -17.890 1.00 55.25 92 VAL A CA 1
ATOM 703 C C . VAL A 1 92 ? 1.186 -2.998 -18.891 1.00 55.25 92 VAL A C 1
ATOM 705 O O . VAL A 1 92 ? 1.112 -1.812 -18.590 1.00 55.25 92 VAL A O 1
ATOM 708 N N . THR A 1 93 ? 1.516 -3.431 -20.106 1.00 48.25 93 THR A N 1
ATOM 709 C CA . THR A 1 93 ? 2.000 -2.606 -21.218 1.00 48.25 93 THR A CA 1
ATOM 710 C C . THR A 1 93 ? 0.922 -1.751 -21.880 1.00 48.25 93 THR A C 1
ATOM 712 O O . THR A 1 93 ? 1.248 -0.810 -22.595 1.00 48.25 93 THR A O 1
ATOM 715 N N . GLU A 1 94 ? -0.349 -2.074 -21.661 1.00 55.62 94 GLU A N 1
ATOM 716 C CA . GLU A 1 94 ? -1.496 -1.356 -22.210 1.00 55.62 94 GLU A CA 1
ATOM 717 C C . GLU A 1 94 ? -2.367 -0.850 -21.057 1.00 55.62 94 GLU A C 1
ATOM 719 O O . GLU A 1 94 ? -2.545 -1.586 -20.083 1.00 55.62 94 GLU A O 1
ATOM 724 N N . PRO A 1 95 ? -2.924 0.373 -21.133 1.00 51.25 95 PRO A N 1
ATOM 725 C CA . PRO A 1 95 ? -3.849 0.870 -20.124 1.00 51.25 95 PRO A CA 1
ATOM 726 C C . PRO A 1 95 ? -5.071 -0.049 -20.014 1.00 51.25 95 PRO A C 1
ATOM 728 O O . PRO A 1 95 ? -5.982 -0.002 -20.839 1.00 51.25 95 PRO A O 1
ATOM 731 N N . GLN A 1 96 ? -5.101 -0.884 -18.979 1.00 55.22 96 GLN A N 1
ATOM 732 C CA . GLN A 1 96 ? -6.253 -1.716 -18.660 1.00 55.22 96 GLN A CA 1
ATOM 733 C C . GLN A 1 96 ? -7.083 -0.992 -17.600 1.00 55.22 96 GLN A C 1
ATOM 735 O O . GLN A 1 96 ? -6.647 -0.786 -16.472 1.00 55.22 96 GLN A O 1
ATOM 740 N N . THR A 1 97 ? -8.299 -0.583 -17.962 1.00 54.53 97 THR A N 1
ATOM 741 C CA . THR A 1 97 ? -9.228 0.120 -17.054 1.00 54.53 97 THR A CA 1
ATOM 742 C C . THR A 1 97 ? -9.965 -0.823 -16.104 1.00 54.53 97 THR A C 1
ATOM 744 O O . THR A 1 97 ? -10.794 -0.383 -15.308 1.00 54.53 97 THR A O 1
ATOM 747 N N . LYS A 1 98 ? -9.702 -2.131 -16.205 1.00 53.47 98 LYS A N 1
ATOM 748 C CA . LYS A 1 98 ? -10.374 -3.183 -15.448 1.00 53.47 98 LYS A CA 1
ATOM 749 C C . LYS A 1 98 ? -9.348 -4.183 -14.921 1.00 53.47 98 LYS A C 1
ATOM 751 O O . LYS A 1 98 ? -8.398 -4.538 -15.614 1.00 53.47 98 LYS A O 1
ATOM 756 N N . LEU A 1 99 ? -9.575 -4.648 -13.701 1.00 56.84 99 LEU A N 1
ATOM 757 C CA . LEU A 1 99 ? -8.832 -5.735 -13.065 1.00 56.84 99 LEU A CA 1
ATOM 758 C C . LEU A 1 99 ? -9.720 -6.984 -13.064 1.00 56.84 99 LEU A C 1
ATOM 760 O O . LEU A 1 99 ? -10.921 -6.862 -12.799 1.00 56.84 99 LEU A O 1
ATOM 764 N N . VAL A 1 100 ? -9.162 -8.172 -13.332 1.00 62.31 100 VAL A N 1
ATOM 765 C CA . VAL A 1 100 ? -9.899 -9.430 -13.135 1.00 62.31 100 VAL A CA 1
ATOM 766 C C . VAL A 1 100 ? -9.657 -9.916 -11.711 1.00 62.31 100 VAL A C 1
ATOM 768 O O . VAL A 1 100 ? -8.765 -10.712 -11.447 1.00 62.31 100 VAL A O 1
ATOM 771 N N . ALA A 1 101 ? -10.461 -9.438 -10.762 1.00 56.84 101 ALA A N 1
ATOM 772 C CA . ALA A 1 101 ? -10.368 -9.909 -9.378 1.00 56.84 101 ALA A CA 1
ATOM 773 C C . ALA A 1 101 ? -10.693 -11.413 -9.233 1.00 56.84 101 ALA A C 1
ATOM 775 O O . ALA A 1 101 ? -10.234 -12.044 -8.285 1.00 56.84 101 ALA A O 1
ATOM 776 N N . SER A 1 102 ? -11.453 -12.000 -10.170 1.00 55.88 102 SER A N 1
ATOM 777 C CA . SER A 1 102 ? -11.753 -13.440 -10.184 1.00 55.88 102 SER A CA 1
ATOM 778 C C . SER A 1 102 ? -10.556 -14.319 -10.542 1.00 55.88 102 SER A C 1
ATOM 780 O O . SER A 1 102 ? -10.580 -15.499 -10.213 1.00 55.88 102 SER A O 1
ATOM 782 N N . ASP A 1 103 ? -9.519 -13.745 -11.152 1.00 56.66 103 ASP A N 1
ATOM 783 C CA . ASP A 1 103 ? -8.277 -14.444 -11.498 1.00 56.66 103 ASP A CA 1
ATOM 784 C C . ASP A 1 103 ? -7.199 -14.186 -10.436 1.00 56.66 103 ASP A C 1
ATOM 786 O O . ASP A 1 103 ? -6.007 -14.330 -10.695 1.00 56.66 103 ASP A O 1
ATOM 790 N N . SER A 1 104 ? -7.608 -13.747 -9.241 1.00 60.50 104 SER A N 1
ATOM 791 C CA . SER A 1 104 ? -6.669 -13.536 -8.151 1.00 60.50 104 SER A CA 1
ATOM 792 C C . SER A 1 104 ? -6.158 -14.861 -7.596 1.00 60.50 104 SER A C 1
ATOM 794 O O . SER A 1 104 ? -6.921 -15.796 -7.353 1.00 60.50 104 SER A O 1
ATOM 796 N N . GLU A 1 105 ? -4.850 -14.931 -7.373 1.00 61.09 105 GLU A N 1
ATOM 797 C CA . GLU A 1 105 ? -4.200 -16.093 -6.769 1.00 61.09 105 GLU A CA 1
ATOM 798 C C . GLU A 1 105 ? -3.646 -15.721 -5.395 1.00 61.09 105 GLU A C 1
ATOM 800 O O . GLU A 1 105 ? -3.003 -14.683 -5.236 1.00 61.09 105 GLU A O 1
ATOM 805 N N . VAL A 1 106 ? -3.879 -16.570 -4.391 1.00 60.50 106 VAL A N 1
ATOM 806 C CA . VAL A 1 106 ? -3.264 -16.419 -3.067 1.00 60.50 106 VAL A CA 1
ATOM 807 C C . VAL A 1 106 ? -2.054 -17.341 -2.985 1.00 60.50 106 VAL A C 1
ATOM 809 O O . VAL A 1 106 ? -2.203 -18.561 -2.929 1.00 60.50 106 VAL A O 1
ATOM 812 N N . LEU A 1 107 ? -0.860 -16.755 -2.963 1.00 57.97 107 LEU A N 1
ATOM 813 C CA . LEU A 1 107 ? 0.419 -17.457 -2.848 1.00 57.97 107 LEU A CA 1
ATOM 814 C C . LEU A 1 107 ? 1.252 -16.785 -1.753 1.00 57.97 107 LEU A C 1
ATOM 816 O O . LEU A 1 107 ? 1.337 -15.560 -1.696 1.00 57.97 107 LEU A O 1
ATOM 820 N N . ASP A 1 108 ? 1.830 -17.579 -0.850 1.00 61.56 108 ASP A N 1
ATOM 821 C CA . ASP A 1 108 ? 2.691 -17.109 0.250 1.00 61.56 108 ASP A CA 1
ATOM 822 C C . ASP A 1 108 ? 2.081 -15.991 1.123 1.00 61.56 108 ASP A C 1
ATOM 824 O O . ASP A 1 108 ? 2.766 -15.066 1.560 1.00 61.56 108 ASP A O 1
ATOM 828 N N . GLY A 1 109 ? 0.767 -16.053 1.372 1.00 55.06 109 GLY A N 1
ATOM 829 C CA . GLY A 1 109 ? 0.048 -15.039 2.157 1.00 55.06 109 GLY A CA 1
ATOM 830 C C . GLY A 1 109 ? -0.177 -13.713 1.420 1.00 55.06 109 GLY A C 1
ATOM 831 O O . GLY A 1 109 ? -0.615 -12.741 2.034 1.00 55.06 109 GLY A O 1
ATOM 832 N N . LYS A 1 110 ? 0.100 -13.668 0.111 1.00 54.31 110 LYS A N 1
ATOM 833 C CA . LYS A 1 110 ? -0.106 -12.508 -0.758 1.00 54.31 110 LYS A CA 1
ATOM 834 C C . LYS A 1 110 ? -1.163 -12.814 -1.814 1.00 54.31 110 LYS A C 1
ATOM 836 O O . LYS A 1 110 ? -1.214 -13.918 -2.346 1.00 54.31 110 LYS A O 1
ATOM 841 N N . CYS A 1 111 ? -1.999 -11.833 -2.121 1.00 55.97 111 CYS A N 1
ATOM 842 C CA . CYS A 1 111 ? -2.986 -11.893 -3.190 1.00 55.97 111 CYS A CA 1
ATOM 843 C C . CYS A 1 111 ? -2.403 -11.246 -4.453 1.00 55.97 111 CYS A C 1
ATOM 845 O O . CYS A 1 111 ? -2.024 -10.080 -4.460 1.00 55.97 111 CYS A O 1
ATOM 847 N N . TYR A 1 112 ? -2.308 -11.994 -5.537 1.00 53.91 112 TYR A N 1
ATOM 848 C CA . TYR A 1 112 ? -1.856 -11.494 -6.828 1.00 53.91 112 TYR A CA 1
ATOM 849 C C . TYR A 1 112 ? -3.088 -11.146 -7.654 1.00 53.91 112 TYR A C 1
ATOM 851 O O . TYR A 1 112 ? -3.938 -12.007 -7.852 1.00 53.91 112 TYR A O 1
ATOM 859 N N . ILE A 1 113 ? -3.210 -9.903 -8.125 1.00 62.12 113 ILE A N 1
ATOM 860 C CA . ILE A 1 113 ? -4.319 -9.485 -8.999 1.00 62.12 113 ILE A CA 1
ATOM 861 C C . ILE A 1 113 ? -3.761 -9.226 -10.388 1.00 62.12 113 ILE A C 1
ATOM 863 O O . ILE A 1 113 ? -2.961 -8.311 -10.569 1.00 62.12 113 ILE A O 1
ATOM 867 N N . PHE A 1 114 ? -4.215 -9.990 -11.378 1.00 56.94 114 PHE A N 1
ATOM 868 C CA . PHE A 1 114 ? -3.773 -9.829 -12.756 1.00 56.94 114 PHE A CA 1
ATOM 869 C C . PHE A 1 114 ? -4.718 -8.893 -13.539 1.00 56.94 114 PHE A C 1
ATOM 871 O O . PHE A 1 114 ? -5.947 -8.997 -13.445 1.00 56.94 114 PHE A O 1
ATOM 878 N N . PRO A 1 115 ? -4.178 -7.940 -14.311 1.00 53.56 115 PRO A N 1
ATOM 879 C CA . PRO A 1 115 ? -4.972 -7.130 -15.232 1.00 53.56 115 PRO A CA 1
ATOM 880 C C . PRO A 1 115 ? -5.499 -7.973 -16.405 1.00 53.56 115 PRO A C 1
ATOM 882 O O . PRO A 1 115 ? -4.863 -8.943 -16.820 1.00 53.56 115 PRO A O 1
ATOM 885 N N . ILE A 1 116 ? -6.657 -7.585 -16.958 1.00 53.84 116 ILE A N 1
ATOM 886 C CA . ILE A 1 116 ? -7.273 -8.300 -18.088 1.00 53.84 116 ILE A CA 1
ATOM 887 C C . ILE A 1 116 ? -6.339 -8.206 -19.300 1.00 53.84 116 ILE A C 1
ATOM 889 O O . ILE A 1 116 ? -5.960 -7.108 -19.706 1.00 53.84 116 ILE A O 1
ATOM 893 N N . LYS A 1 117 ? -6.004 -9.335 -19.925 1.00 47.62 117 LYS A N 1
ATOM 894 C CA . LYS A 1 117 ? -5.497 -9.318 -21.300 1.00 47.62 117 LYS A CA 1
ATOM 895 C C . LYS A 1 117 ? -6.681 -8.978 -22.204 1.00 47.62 117 LYS A C 1
ATOM 897 O O . LYS A 1 117 ? -7.634 -9.749 -22.254 1.00 47.62 117 LYS A O 1
ATOM 902 N N . GLN A 1 118 ? -6.670 -7.831 -22.883 1.00 46.28 118 GLN A N 1
ATOM 903 C CA . GLN A 1 118 ? -7.595 -7.654 -24.003 1.00 46.28 118 GLN A CA 1
ATOM 904 C C . GLN A 1 118 ? -7.186 -8.655 -25.085 1.00 46.28 118 GLN A C 1
ATOM 906 O O . GLN A 1 118 ? -6.131 -8.506 -25.699 1.00 46.28 118 GLN A O 1
ATOM 911 N N . ASP A 1 119 ? -7.988 -9.702 -25.271 1.00 46.44 119 ASP A N 1
ATOM 912 C CA . ASP A 1 119 ? -7.862 -10.560 -26.442 1.00 46.44 119 ASP A CA 1
ATOM 913 C C . ASP A 1 119 ? -8.143 -9.696 -27.678 1.00 46.44 119 ASP A C 1
ATOM 915 O O . ASP A 1 119 ? -9.214 -9.095 -27.803 1.00 46.44 119 ASP A O 1
ATOM 919 N N . SER A 1 120 ? -7.121 -9.571 -28.527 1.00 42.56 120 SER A N 1
ATOM 920 C CA . SER A 1 120 ? -7.185 -8.906 -29.832 1.00 42.56 120 SER A CA 1
ATOM 921 C C . SER A 1 120 ? -7.877 -9.795 -30.856 1.00 42.56 120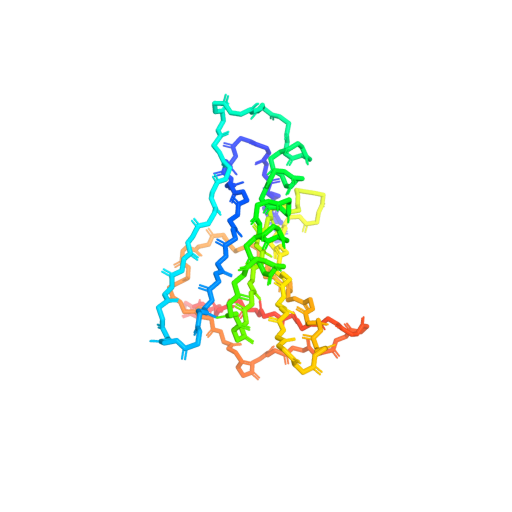 SER A C 1
ATOM 923 O O . SER A 1 120 ? -7.544 -11.003 -30.883 1.00 42.56 120 SER A O 1
#

Sequence (120 aa):
MSRIMLQENNYVLPIGLLINSEDKVEIVIATLEISDQIQELVNHVQTGVTEKVNTGCFKASCMAYPDYENSAVVALLENAENYCATVIIPVVTEPQTKLVASDSEVLDGKCYIFPIKQDS